Protein AF-A0A644ZR19-F1 (afdb_monomer_lite)

Foldseek 3Di:
DVCVVCVPDDCVVDDDPVQLCVVVVCCVDPVCPVPDPDDDDSDD

pLDDT: mean 93.75, std 5.18, range [74.44, 98.25]

Radius of gyration: 13.77 Å; chains: 1; bounding box: 26×18×34 Å

Sequence (44 aa):
MRAKAYPEEDPKTLATPESIMPAYLYLMGDDSLHLNGQSIDAQD

Organism: NCBI:txid1076179

Secondary structure (DSSP, 8-state):
-HHHH-TTS-GGGSPPHHHHHHHHHHHHSGGGTT--S----S--

Structure (mmCIF, N/CA/C/O backbone):
data_AF-A0A644ZR19-F1
#
_entry.id   AF-A0A644ZR19-F1
#
loop_
_atom_site.group_PDB
_atom_site.id
_atom_site.type_symbol
_atom_site.label_atom_id
_atom_site.label_alt_id
_atom_site.label_comp_id
_atom_site.label_asym_id
_atom_site.label_entity_id
_atom_site.label_seq_id
_atom_site.pdbx_PDB_ins_code
_atom_site.Cartn_x
_atom_site.Cartn_y
_atom_site.Cartn_z
_atom_site.occupancy
_atom_site.B_iso_or_equiv
_atom_site.auth_seq_id
_atom_site.auth_comp_id
_atom_site.auth_asym_id
_atom_site.auth_atom_id
_atom_site.pdbx_PDB_model_num
ATOM 1 N N . MET A 1 1 ? -0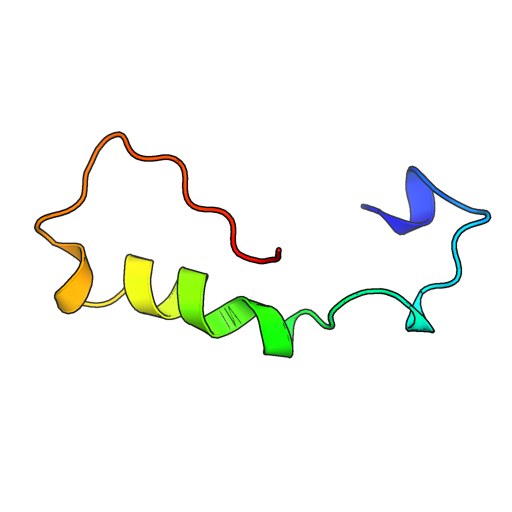.321 5.726 11.655 1.00 74.62 1 MET A N 1
ATOM 2 C CA . MET A 1 1 ? -0.948 6.615 10.648 1.00 74.62 1 MET A CA 1
ATOM 3 C C . MET A 1 1 ? -2.459 6.389 10.582 1.00 74.62 1 MET A C 1
ATOM 5 O O . MET A 1 1 ? -3.178 7.328 10.885 1.00 74.62 1 MET A O 1
ATOM 9 N N . ARG A 1 2 ? -2.946 5.159 10.333 1.00 86.44 2 ARG A N 1
ATOM 10 C CA . ARG A 1 2 ? -4.390 4.840 10.296 1.00 86.44 2 ARG A CA 1
ATOM 11 C C . ARG A 1 2 ? -5.108 4.931 11.645 1.00 86.44 2 ARG A C 1
ATOM 13 O O . ARG A 1 2 ? -6.077 5.662 11.735 1.00 86.44 2 ARG A O 1
ATOM 20 N N . ALA A 1 3 ? -4.557 4.346 12.711 1.00 86.75 3 ALA A N 1
ATOM 21 C CA . ALA A 1 3 ? -5.145 4.432 14.058 1.00 86.75 3 ALA A CA 1
ATOM 22 C C . ALA A 1 3 ? -5.322 5.876 14.582 1.00 86.75 3 ALA A C 1
ATOM 24 O O . ALA A 1 3 ? -6.185 6.144 15.405 1.00 86.75 3 ALA A O 1
ATOM 25 N N . LYS A 1 4 ? -4.510 6.829 14.094 1.00 90.69 4 LYS A N 1
ATOM 26 C CA . LYS A 1 4 ? -4.679 8.258 14.409 1.00 90.69 4 LYS A CA 1
ATOM 27 C C . LYS A 1 4 ? -5.787 8.910 13.569 1.00 90.69 4 LYS A C 1
ATOM 29 O O . LYS A 1 4 ? -6.410 9.853 14.037 1.00 90.69 4 LYS A O 1
ATOM 34 N N . ALA A 1 5 ? -5.988 8.445 12.336 1.00 93.56 5 ALA A N 1
ATOM 35 C CA . ALA A 1 5 ? -6.999 8.958 11.411 1.00 93.56 5 ALA A CA 1
ATOM 36 C C . ALA A 1 5 ? -8.395 8.357 11.664 1.00 93.56 5 ALA A C 1
ATOM 38 O O . ALA A 1 5 ? -9.385 9.060 11.501 1.00 93.56 5 ALA A O 1
ATOM 39 N N . TYR A 1 6 ? -8.459 7.099 12.112 1.00 93.25 6 TYR A N 1
ATOM 40 C CA . TYR A 1 6 ? -9.685 6.360 12.428 1.00 93.25 6 TYR A CA 1
ATOM 41 C C . TYR A 1 6 ? -9.569 5.714 13.820 1.00 93.25 6 TYR A C 1
ATOM 43 O O . TYR A 1 6 ? -9.260 4.529 13.924 1.00 93.25 6 TYR A O 1
ATOM 51 N N . PRO A 1 7 ? -9.760 6.485 14.909 1.00 91.75 7 PRO A N 1
ATOM 52 C CA . PRO A 1 7 ? -9.570 5.983 16.273 1.00 91.75 7 PRO A CA 1
ATOM 53 C C . PRO A 1 7 ? -10.607 4.941 16.718 1.00 91.75 7 PRO A C 1
ATOM 55 O O . PRO A 1 7 ? -10.331 4.172 17.632 1.00 91.75 7 PRO A O 1
ATOM 58 N N . GLU A 1 8 ? -11.792 4.939 16.099 1.00 95.12 8 GLU A N 1
ATOM 59 C CA . GLU A 1 8 ? -12.918 4.057 16.451 1.00 95.12 8 GLU A CA 1
ATOM 60 C C . GLU A 1 8 ? -12.977 2.769 15.609 1.00 95.12 8 GLU A C 1
ATOM 62 O O . GLU A 1 8 ? -13.838 1.922 15.832 1.00 95.12 8 GLU A O 1
ATOM 67 N N . GLU A 1 9 ? -1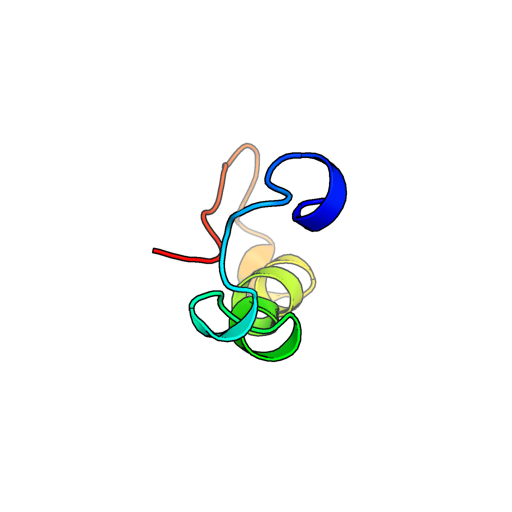2.080 2.608 14.636 1.00 93.94 9 GLU A N 1
ATOM 68 C CA . GLU A 1 9 ? -11.998 1.399 13.814 1.00 93.94 9 GLU A CA 1
ATOM 69 C C . GLU A 1 9 ? -11.300 0.267 14.584 1.00 93.94 9 GLU A C 1
ATOM 71 O O . GLU A 1 9 ? -10.287 0.501 15.246 1.00 93.94 9 GLU A O 1
ATOM 76 N N . ASP A 1 10 ? -11.810 -0.968 14.485 1.00 92.38 10 ASP A N 1
ATOM 77 C CA . ASP A 1 10 ? -11.151 -2.136 15.080 1.00 92.38 10 ASP A CA 1
ATOM 78 C C . ASP A 1 10 ? -9.911 -2.524 14.250 1.00 92.38 10 ASP A C 1
ATOM 80 O O . ASP A 1 10 ? -10.045 -2.955 13.104 1.00 92.38 10 ASP A O 1
ATOM 84 N N . PRO A 1 11 ? -8.685 -2.453 14.803 1.00 89.56 11 PRO A N 1
ATOM 85 C CA . PRO A 1 11 ? -7.480 -2.809 14.060 1.00 89.56 11 PRO A CA 1
ATOM 86 C C . PRO A 1 11 ? -7.449 -4.266 13.586 1.00 89.56 11 PRO A C 1
ATOM 88 O O . PRO A 1 11 ? -6.693 -4.589 12.674 1.00 89.56 11 PRO A O 1
ATOM 91 N N . LYS A 1 12 ? -8.236 -5.158 14.201 1.00 90.62 12 LYS A N 1
ATOM 92 C CA . LYS A 1 12 ? -8.276 -6.582 13.843 1.00 90.62 12 LYS A CA 1
ATOM 93 C C . LYS A 1 12 ? -9.047 -6.864 12.560 1.00 90.62 12 LYS A C 1
ATOM 95 O O . LYS A 1 12 ? -8.908 -7.955 12.017 1.00 90.62 12 LYS A O 1
ATOM 100 N N . THR A 1 13 ? -9.853 -5.917 12.085 1.00 92.25 13 THR A N 1
ATOM 101 C CA . THR A 1 13 ? -10.558 -6.049 10.804 1.00 92.25 13 THR A CA 1
ATOM 102 C C . THR A 1 13 ? -9.709 -5.577 9.625 1.00 92.25 13 THR A C 1
ATOM 104 O O . THR A 1 13 ? -10.158 -5.660 8.488 1.00 92.25 13 THR A O 1
ATOM 107 N N . LEU A 1 14 ? -8.500 -5.069 9.882 1.00 91.81 14 LEU A N 1
ATOM 108 C CA . LEU A 1 14 ? -7.586 -4.564 8.867 1.00 91.81 14 LEU A CA 1
ATOM 109 C C . LEU A 1 14 ? -6.563 -5.623 8.460 1.00 91.81 14 LEU A C 1
ATOM 111 O O . LEU A 1 14 ? -6.119 -6.431 9.278 1.00 91.81 14 LEU A O 1
ATOM 115 N N . ALA A 1 15 ? -6.138 -5.564 7.199 1.00 92.12 15 ALA A N 1
ATOM 116 C CA . ALA A 1 15 ? -5.019 -6.356 6.719 1.00 92.12 15 ALA A CA 1
ATOM 117 C C . ALA A 1 15 ? -3.746 -6.008 7.509 1.00 92.12 15 ALA A C 1
ATOM 119 O O . ALA A 1 15 ? -3.468 -4.839 7.805 1.00 92.12 15 ALA A O 1
ATOM 120 N N . THR A 1 16 ? -2.957 -7.025 7.855 1.00 92.94 16 THR A N 1
ATOM 121 C CA . THR A 1 16 ? -1.677 -6.792 8.530 1.00 92.94 16 THR A CA 1
ATOM 122 C C . THR A 1 16 ? -0.640 -6.285 7.526 1.00 92.94 16 THR A C 1
ATOM 124 O O . THR A 1 16 ? -0.753 -6.578 6.330 1.00 92.94 16 THR A O 1
ATOM 127 N N . PRO A 1 17 ? 0.407 -5.570 7.971 1.00 92.56 17 PRO A N 1
ATOM 128 C CA . PRO A 1 17 ? 1.472 -5.120 7.077 1.00 92.56 17 PRO A CA 1
ATOM 129 C C . PRO A 1 17 ? 2.084 -6.257 6.252 1.00 92.56 17 PRO A C 1
ATOM 131 O O . PRO A 1 17 ? 2.345 -6.086 5.069 1.00 92.56 17 PRO A O 1
ATOM 134 N N . GLU A 1 18 ? 2.260 -7.434 6.846 1.00 95.50 18 GLU A N 1
ATOM 135 C CA . GLU A 1 18 ? 2.849 -8.602 6.189 1.00 95.50 18 GLU A CA 1
ATOM 136 C C . GLU A 1 18 ? 1.966 -9.113 5.047 1.00 95.50 18 GLU A C 1
ATOM 138 O O . GLU A 1 18 ? 2.482 -9.515 4.005 1.00 95.50 18 GLU A O 1
ATOM 143 N N . SER A 1 19 ? 0.641 -9.056 5.213 1.00 95.25 19 SER A N 1
ATOM 144 C CA . SER A 1 19 ? -0.307 -9.555 4.210 1.00 95.25 19 SER A CA 1
ATOM 145 C C . SER A 1 19 ? -0.308 -8.745 2.909 1.00 95.25 19 SER A C 1
ATOM 147 O O . SER A 1 19 ? -0.655 -9.282 1.862 1.00 95.25 19 SER A O 1
ATOM 149 N N . ILE A 1 20 ? 0.149 -7.489 2.951 1.00 96.31 20 ILE A N 1
ATOM 150 C CA . ILE A 1 20 ? 0.137 -6.567 1.802 1.00 96.31 20 ILE A CA 1
ATOM 151 C C . ILE A 1 20 ? 1.509 -6.437 1.131 1.00 96.31 20 ILE A C 1
ATOM 153 O O . ILE A 1 20 ? 1.646 -5.792 0.092 1.00 96.31 20 ILE A O 1
ATOM 157 N N . MET A 1 21 ? 2.545 -7.061 1.702 1.00 97.38 21 MET A N 1
ATOM 158 C CA . MET A 1 21 ? 3.911 -7.039 1.169 1.00 97.38 21 MET A CA 1
ATOM 159 C C . MET A 1 21 ? 4.088 -7.587 -0.252 1.00 97.38 21 MET A C 1
ATOM 161 O O . MET A 1 21 ? 5.006 -7.100 -0.914 1.00 97.38 21 MET A O 1
ATOM 165 N N . PRO A 1 22 ? 3.274 -8.528 -0.779 1.00 96.62 22 PRO A N 1
ATOM 166 C CA . PRO A 1 22 ? 3.471 -9.022 -2.141 1.00 96.62 22 PRO A CA 1
ATOM 167 C C . PRO A 1 22 ? 3.510 -7.915 -3.203 1.00 96.62 22 PRO A C 1
ATOM 169 O O . PRO A 1 22 ? 4.383 -7.945 -4.065 1.00 96.62 22 PRO A O 1
ATOM 172 N N . ALA A 1 23 ? 2.649 -6.895 -3.099 1.00 96.62 23 ALA A N 1
ATOM 173 C CA . ALA A 1 23 ? 2.649 -5.764 -4.030 1.00 96.62 23 ALA A CA 1
ATOM 174 C C . ALA A 1 23 ? 3.955 -4.949 -3.959 1.00 96.62 23 ALA A C 1
ATOM 176 O O . ALA A 1 23 ? 4.514 -4.564 -4.986 1.00 96.62 23 ALA A O 1
ATOM 177 N N . TYR A 1 24 ? 4.482 -4.730 -2.751 1.00 97.06 24 TYR A N 1
ATOM 178 C CA . TYR A 1 24 ? 5.744 -4.014 -2.545 1.00 97.06 24 TYR A CA 1
ATOM 179 C C . TYR A 1 24 ? 6.943 -4.807 -3.064 1.00 97.06 24 TYR A C 1
ATOM 181 O O . TYR A 1 24 ? 7.807 -4.243 -3.727 1.00 97.06 24 TYR A O 1
ATOM 189 N N . LEU A 1 25 ? 6.994 -6.109 -2.775 1.00 97.69 25 LEU A N 1
ATOM 190 C CA . LEU A 1 25 ? 8.067 -6.985 -3.244 1.00 97.69 25 LEU A CA 1
ATOM 191 C C . LEU A 1 25 ? 8.059 -7.103 -4.768 1.00 97.69 25 LEU A C 1
ATOM 193 O O . LEU A 1 25 ? 9.123 -7.038 -5.374 1.00 97.69 25 LEU A O 1
ATOM 197 N N . TYR A 1 26 ? 6.876 -7.200 -5.381 1.00 97.19 26 TYR A N 1
ATOM 198 C CA . TYR A 1 26 ? 6.728 -7.192 -6.834 1.00 97.19 26 TYR A CA 1
ATOM 199 C C . 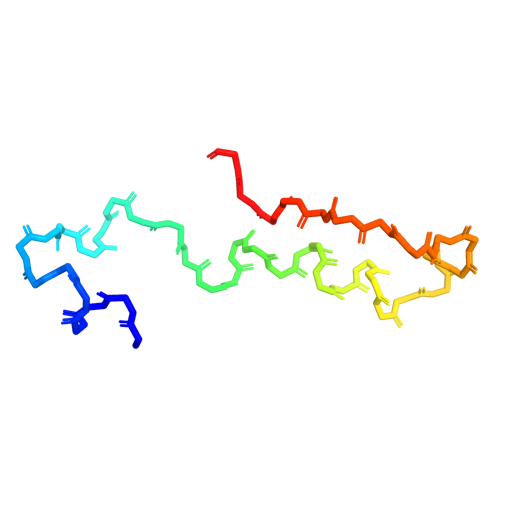TYR A 1 26 ? 7.323 -5.921 -7.448 1.00 97.19 26 TYR A C 1
ATOM 201 O O . TYR A 1 26 ? 8.184 -6.013 -8.318 1.00 97.19 26 TYR A O 1
ATOM 209 N N . LEU A 1 27 ? 6.941 -4.744 -6.938 1.00 97.25 27 LEU A N 1
ATOM 210 C CA . LEU A 1 27 ? 7.437 -3.448 -7.419 1.00 97.25 27 LEU A CA 1
ATOM 211 C C . LEU A 1 27 ? 8.944 -3.222 -7.210 1.00 97.25 27 LEU A C 1
ATOM 213 O O . LEU A 1 27 ? 9.519 -2.327 -7.823 1.00 97.25 27 LEU A O 1
ATOM 217 N N . MET A 1 28 ? 9.579 -3.996 -6.330 1.00 97.50 28 MET A N 1
ATOM 218 C CA . MET A 1 28 ? 11.026 -3.954 -6.092 1.00 97.50 28 MET A CA 1
ATOM 219 C C . MET A 1 28 ? 11.785 -5.047 -6.856 1.00 97.50 28 MET A C 1
ATOM 221 O O . MET A 1 28 ? 13.015 -5.043 -6.856 1.00 97.50 28 MET A O 1
ATOM 225 N N . GLY A 1 29 ? 11.072 -5.996 -7.464 1.00 97.69 29 GLY A N 1
ATOM 226 C CA . GLY A 1 29 ? 11.636 -7.115 -8.207 1.00 97.69 29 GLY A CA 1
ATOM 227 C C . GLY A 1 29 ? 11.727 -6.845 -9.706 1.00 97.69 29 GLY A C 1
ATOM 228 O O . GLY A 1 29 ? 11.011 -6.000 -10.252 1.00 97.69 29 GLY A O 1
ATOM 229 N N . ASP A 1 30 ? 12.568 -7.633 -10.378 1.00 98.25 30 ASP A N 1
ATOM 230 C CA . ASP A 1 30 ? 12.785 -7.559 -11.829 1.00 98.25 30 ASP A CA 1
ATOM 231 C C . ASP A 1 30 ? 11.489 -7.773 -12.633 1.00 98.25 30 ASP A C 1
ATOM 233 O O . ASP A 1 30 ? 11.326 -7.223 -13.725 1.00 98.25 30 ASP A O 1
ATOM 237 N N . ASP A 1 31 ? 10.531 -8.509 -12.062 1.00 97.56 31 ASP A N 1
ATOM 238 C CA . ASP A 1 31 ? 9.223 -8.766 -12.665 1.00 97.56 31 ASP A CA 1
ATOM 239 C C . ASP A 1 31 ? 8.456 -7.469 -12.973 1.00 97.56 31 ASP A C 1
ATOM 241 O O . ASP A 1 31 ? 7.684 -7.422 -13.930 1.00 97.56 31 ASP A O 1
ATOM 245 N N . SER A 1 32 ? 8.702 -6.387 -12.226 1.00 97.62 32 SER A N 1
A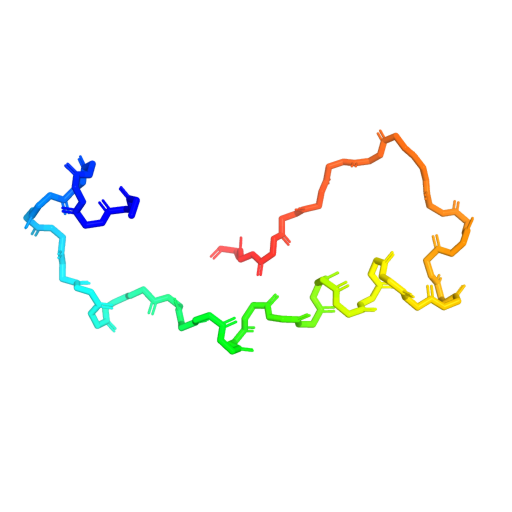TOM 246 C CA . SER A 1 32 ? 8.024 -5.097 -12.398 1.00 97.62 32 SER A CA 1
ATOM 247 C C . SER A 1 32 ? 8.731 -4.107 -13.330 1.00 97.62 32 SER A C 1
ATOM 249 O O . SER A 1 32 ? 8.202 -3.022 -13.560 1.00 97.62 32 SER A O 1
ATOM 251 N N . LEU A 1 33 ? 9.880 -4.451 -13.929 1.00 97.88 33 LEU A N 1
ATOM 252 C CA . LEU A 1 33 ? 10.689 -3.508 -14.729 1.00 97.88 33 LEU A CA 1
ATOM 253 C C . LEU A 1 33 ? 9.949 -2.887 -15.924 1.00 97.88 33 LEU A C 1
ATOM 255 O O . LEU A 1 33 ? 10.301 -1.805 -16.392 1.00 97.88 33 LEU A O 1
ATOM 259 N N . HIS A 1 34 ? 8.925 -3.570 -16.430 1.00 97.62 34 HIS A N 1
ATOM 260 C CA . HIS A 1 34 ? 8.091 -3.103 -17.533 1.00 97.62 34 HIS A CA 1
ATOM 261 C C . HIS A 1 34 ? 6.969 -2.144 -17.087 1.00 97.62 34 HIS A C 1
ATOM 263 O O . HIS A 1 34 ? 6.235 -1.627 -17.930 1.00 97.62 34 HIS A O 1
ATOM 269 N N . LEU A 1 35 ? 6.812 -1.915 -15.781 1.00 96.69 35 LEU A N 1
ATOM 270 C CA . LEU A 1 3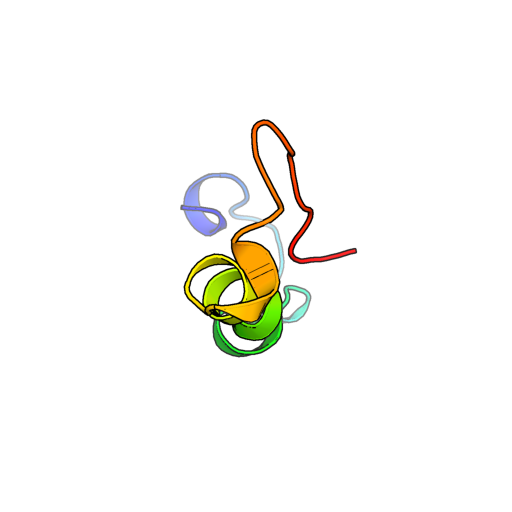5 ? 5.701 -1.179 -15.195 1.00 96.69 35 LEU A CA 1
ATOM 271 C C . LEU A 1 35 ? 6.135 0.226 -14.758 1.00 96.69 35 LEU A C 1
ATOM 273 O O . LEU A 1 35 ? 7.018 0.403 -13.922 1.00 96.69 35 LEU A O 1
ATOM 277 N N . ASN A 1 36 ? 5.488 1.254 -15.310 1.00 97.56 36 ASN A N 1
ATOM 278 C CA . ASN A 1 36 ? 5.750 2.649 -14.960 1.00 97.56 36 ASN A CA 1
ATOM 279 C C . ASN A 1 36 ? 4.476 3.505 -15.039 1.00 97.56 36 ASN A C 1
ATOM 281 O O . ASN A 1 36 ? 3.579 3.232 -15.839 1.00 97.56 36 ASN A O 1
ATOM 285 N N . GLY A 1 37 ? 4.397 4.539 -14.195 1.00 97.62 37 GLY A N 1
ATOM 286 C CA . GLY A 1 37 ? 3.277 5.487 -14.180 1.00 97.62 37 GLY A CA 1
ATOM 287 C C . GLY A 1 37 ? 1.937 4.883 -13.746 1.00 97.62 37 GLY A C 1
ATOM 288 O O . GLY A 1 37 ? 0.895 5.460 -14.041 1.00 97.62 37 GLY A O 1
ATOM 289 N N . GLN A 1 38 ? 1.959 3.723 -13.084 1.00 96.88 38 GLN A N 1
ATOM 290 C CA . GLN A 1 38 ? 0.766 3.021 -12.613 1.00 96.88 38 GLN A CA 1
ATOM 291 C C . GLN A 1 38 ? 0.531 3.262 -11.119 1.00 96.88 38 GLN A C 1
ATOM 293 O O . GLN A 1 38 ? 1.480 3.412 -10.350 1.00 96.88 38 GLN A O 1
ATOM 298 N N . SER A 1 39 ? -0.741 3.249 -10.721 1.00 95.94 39 SER A N 1
ATOM 299 C CA . SER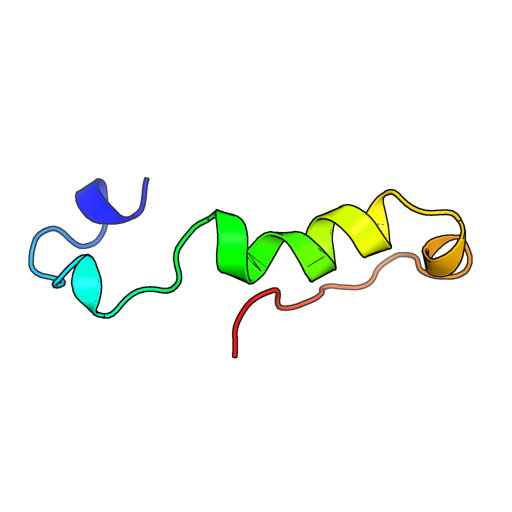 A 1 39 ? -1.164 3.132 -9.325 1.00 95.94 39 SER A CA 1
ATOM 300 C C . SER A 1 39 ? -1.627 1.699 -9.095 1.00 95.94 39 SER A C 1
ATOM 302 O O . SER A 1 39 ? -2.436 1.200 -9.873 1.00 95.94 39 SER A O 1
ATOM 304 N N . ILE A 1 40 ? -1.101 1.039 -8.065 1.00 94.50 40 ILE A N 1
ATOM 305 C CA . ILE A 1 40 ? -1.434 -0.351 -7.738 1.00 94.50 40 ILE A CA 1
ATOM 306 C C . ILE A 1 40 ? -2.023 -0.384 -6.337 1.00 94.50 40 ILE A C 1
ATOM 308 O O . ILE A 1 40 ? -1.408 0.131 -5.399 1.00 94.50 40 ILE A O 1
ATOM 312 N N . ASP A 1 41 ? -3.175 -1.028 -6.206 1.00 96.19 41 ASP A N 1
ATOM 313 C CA . ASP A 1 41 ? -3.809 -1.271 -4.920 1.00 96.19 41 ASP A CA 1
ATOM 314 C C . ASP A 1 41 ? -3.199 -2.526 -4.280 1.00 96.19 41 ASP A C 1
ATOM 316 O O . ASP A 1 41 ? -3.152 -3.601 -4.874 1.00 96.19 41 ASP A O 1
ATOM 320 N N . ALA A 1 42 ? -2.661 -2.375 -3.069 1.00 94.38 42 ALA A N 1
ATOM 321 C CA . ALA A 1 42 ? -2.035 -3.473 -2.323 1.00 94.38 42 ALA A CA 1
ATOM 322 C C . ALA A 1 42 ? -3.044 -4.287 -1.488 1.00 94.38 42 ALA A C 1
ATOM 324 O O . ALA A 1 42 ? -2.663 -5.270 -0.852 1.00 94.38 42 ALA A O 1
ATOM 325 N N . GLN A 1 43 ? -4.296 -3.827 -1.432 1.00 89.44 43 GLN A N 1
ATOM 326 C CA . GLN A 1 43 ? -5.422 -4.374 -0.674 1.00 89.44 43 GLN A CA 1
ATOM 327 C C . GLN A 1 43 ? -6.704 -4.095 -1.470 1.00 89.44 43 GLN A C 1
ATOM 329 O O . GLN A 1 43 ? -6.879 -2.951 -1.893 1.00 89.44 43 GLN A O 1
ATOM 334 N N . ASP A 1 44 ? -7.563 -5.105 -1.631 1.00 74.44 44 ASP A N 1
ATOM 335 C CA . ASP A 1 44 ? -8.923 -4.980 -2.190 1.00 74.44 44 ASP A CA 1
ATOM 336 C C . ASP A 1 44 ? -9.962 -4.635 -1.107 1.00 74.44 44 ASP A C 1
ATOM 338 O O . ASP A 1 44 ? -9.797 -5.101 0.049 1.00 74.44 44 ASP A O 1
#